Protein AF-A0AB73K8M7-F1 (afdb_monomer)

Foldseek 3Di:
DDPVCVVCPPPPCVVLPPPDLQDPLQVVLLVLLLVLLVVLLVVLVCCVVCVPPVPDDNVSSVLSNVLSVQSNQLSVCLVVQAPVSLVSNLVSLVVVCVSCVVVVHPPPSSVVVNVCCVVRNCVVSVSNNVVHD

Structure (mmCIF, N/CA/C/O backbone):
data_AF-A0AB73K8M7-F1
#
_entry.id   AF-A0AB73K8M7-F1
#
loop_
_atom_site.group_PDB
_atom_site.id
_atom_site.type_symbol
_atom_site.label_atom_id
_atom_site.label_alt_id
_atom_site.label_comp_id
_atom_site.label_asym_id
_atom_site.label_entity_id
_atom_site.label_seq_id
_atom_site.pdbx_PDB_ins_code
_atom_site.Cartn_x
_atom_site.Cartn_y
_atom_site.Cartn_z
_atom_site.occupancy
_atom_site.B_iso_or_equiv
_atom_site.auth_seq_id
_atom_site.auth_comp_id
_atom_site.auth_asym_id
_atom_site.auth_atom_id
_atom_site.pdbx_PDB_model_num
ATOM 1 N N . MET A 1 1 ? -30.034 -26.212 36.400 1.00 49.94 1 MET A N 1
ATOM 2 C CA . MET A 1 1 ? -28.882 -25.402 35.955 1.00 49.94 1 MET A CA 1
ATOM 3 C C . MET A 1 1 ? -27.645 -26.190 36.330 1.00 49.94 1 MET A C 1
ATOM 5 O O . MET A 1 1 ? -27.522 -26.518 37.504 1.00 49.94 1 MET A O 1
ATOM 9 N N . SER A 1 2 ? -26.854 -26.646 35.354 1.00 48.84 2 SER A N 1
ATOM 10 C CA . SER A 1 2 ? -25.631 -27.399 35.657 1.00 48.84 2 SER A CA 1
ATOM 11 C C . SER A 1 2 ? -24.561 -26.445 36.183 1.00 48.84 2 SER A C 1
ATOM 13 O O . SER A 1 2 ? -24.515 -25.276 35.804 1.00 48.84 2 SER A O 1
ATOM 15 N N . SER A 1 3 ? -23.709 -26.966 37.059 1.00 56.31 3 SER A N 1
ATOM 16 C CA . SER A 1 3 ? -22.575 -26.299 37.713 1.00 56.31 3 SER A CA 1
ATOM 17 C C . SER A 1 3 ? -21.592 -25.595 36.768 1.00 56.31 3 SER A C 1
ATOM 19 O O . SER A 1 3 ? -20.743 -24.835 37.222 1.00 56.31 3 SER A O 1
ATOM 21 N N . ASP A 1 4 ? -21.701 -25.821 35.459 1.00 55.09 4 ASP A N 1
ATOM 22 C CA . ASP A 1 4 ? -20.815 -25.241 34.451 1.00 55.09 4 ASP A CA 1
ATOM 23 C C . ASP A 1 4 ? -21.209 -23.798 34.077 1.00 55.09 4 ASP A C 1
ATOM 25 O O . ASP A 1 4 ? -20.361 -23.022 33.634 1.00 55.09 4 ASP A O 1
ATOM 29 N N . GLU A 1 5 ? -22.468 -23.390 34.293 1.00 54.91 5 GLU A N 1
ATOM 30 C CA . GLU A 1 5 ? -22.924 -22.014 34.025 1.00 54.91 5 GLU A CA 1
ATOM 31 C C . GLU A 1 5 ? -22.490 -21.005 35.105 1.00 54.91 5 GLU A C 1
ATOM 33 O O . GLU A 1 5 ? -22.405 -19.809 34.820 1.00 54.91 5 GLU A O 1
ATOM 38 N N . GLU A 1 6 ? -22.171 -21.463 36.321 1.00 55.31 6 GLU A N 1
ATOM 39 C CA . GLU A 1 6 ? -21.662 -20.602 37.403 1.00 55.31 6 GLU A CA 1
ATOM 40 C C . GLU A 1 6 ? -20.183 -20.241 37.217 1.00 55.31 6 GLU A C 1
ATOM 42 O O . GLU A 1 6 ? -19.790 -19.104 37.479 1.00 55.31 6 GLU A O 1
ATOM 47 N N . ILE A 1 7 ? -19.366 -21.167 36.704 1.00 57.97 7 ILE A N 1
ATOM 48 C CA . ILE A 1 7 ? -17.924 -20.939 36.498 1.00 57.97 7 ILE A CA 1
ATOM 49 C C . ILE A 1 7 ? -17.687 -19.964 35.333 1.00 57.97 7 ILE A C 1
ATOM 51 O O . ILE A 1 7 ? -16.768 -19.145 35.370 1.00 57.97 7 ILE A O 1
ATOM 55 N N . PHE A 1 8 ? -18.551 -20.004 34.315 1.00 56.12 8 PHE A N 1
ATOM 56 C CA . PHE A 1 8 ? -18.499 -19.123 33.145 1.00 56.12 8 PHE A CA 1
ATOM 57 C C . PHE A 1 8 ? -19.591 -18.050 33.162 1.00 56.12 8 PHE A C 1
ATOM 59 O O . PHE A 1 8 ? -20.098 -17.675 32.097 1.00 56.12 8 PHE A O 1
ATOM 66 N N . GLY A 1 9 ? -19.938 -17.552 34.358 1.00 58.44 9 GLY A N 1
ATOM 67 C CA . GLY A 1 9 ? -20.894 -16.464 34.557 1.00 58.44 9 GLY A CA 1
ATOM 68 C C . GLY A 1 9 ? -20.749 -15.398 33.472 1.00 58.44 9 GLY A C 1
ATOM 69 O O . GLY A 1 9 ? -19.632 -14.956 33.203 1.00 58.44 9 GLY A O 1
ATOM 70 N N . LYS A 1 10 ? -21.875 -15.084 32.799 1.00 60.41 10 LYS A N 1
ATOM 71 C CA . LYS A 1 10 ? -22.010 -14.192 31.625 1.00 60.41 10 LYS A CA 1
ATOM 72 C C . LYS A 1 10 ? -20.762 -13.332 31.431 1.00 60.41 10 LYS A C 1
ATOM 74 O O . LYS A 1 10 ? -20.665 -12.285 32.069 1.00 60.41 10 LYS A O 1
ATOM 79 N N . ARG A 1 11 ? -19.819 -13.785 30.584 1.00 60.69 11 ARG A N 1
ATOM 80 C CA . ARG A 1 11 ? -18.565 -13.052 30.326 1.00 60.69 11 ARG A CA 1
ATOM 81 C C . ARG A 1 11 ? -18.920 -11.574 30.156 1.00 60.69 11 ARG A C 1
ATOM 83 O O . ARG A 1 11 ? -19.737 -11.288 29.270 1.00 60.69 11 ARG A O 1
ATOM 90 N N . PRO A 1 12 ? -18.407 -10.658 30.998 1.00 57.69 12 PRO A N 1
ATOM 91 C CA . PRO A 1 12 ? -18.837 -9.272 30.948 1.00 57.69 12 PRO A CA 1
ATOM 92 C C . PRO A 1 12 ? -18.574 -8.767 29.538 1.00 57.69 12 PRO A C 1
ATOM 94 O O . PRO A 1 12 ? -17.434 -8.803 29.069 1.00 57.69 12 PRO A O 1
ATOM 97 N N . LYS A 1 13 ? -19.631 -8.343 28.836 1.00 56.88 13 LYS A N 1
ATOM 98 C CA . LYS A 1 13 ? -19.503 -7.791 27.478 1.00 56.88 13 LYS A CA 1
ATOM 99 C C . LYS A 1 13 ? -18.490 -6.636 27.448 1.00 56.88 13 LYS A C 1
ATOM 101 O O . LYS A 1 13 ? -17.836 -6.435 26.431 1.00 56.88 13 LYS A O 1
ATOM 106 N N . GLU A 1 14 ? -18.296 -5.978 28.594 1.00 53.66 14 GLU A N 1
ATOM 107 C CA . GLU A 1 14 ? -17.291 -4.947 28.854 1.00 53.66 14 GLU A CA 1
ATOM 108 C C . GLU A 1 14 ? -15.847 -5.352 28.519 1.00 53.66 14 GLU A C 1
ATOM 110 O O . GLU A 1 14 ? -15.108 -4.506 28.024 1.00 53.66 14 GLU A O 1
ATOM 115 N N . TYR A 1 15 ? -15.433 -6.619 28.683 1.00 56.47 15 TYR A N 1
ATOM 116 C CA . TYR A 1 15 ? -14.067 -7.043 28.314 1.00 56.47 15 TYR A CA 1
ATOM 117 C C . TYR A 1 15 ? -13.790 -6.932 26.805 1.00 56.47 15 TYR A C 1
ATOM 119 O O . TYR A 1 15 ? -12.634 -6.849 26.394 1.00 56.47 15 TYR A O 1
ATOM 127 N N . PHE A 1 16 ? -14.839 -6.905 25.976 1.00 58.25 16 PHE A N 1
ATOM 128 C CA . PHE A 1 16 ? -14.744 -6.795 24.518 1.00 58.25 16 PHE A CA 1
ATOM 129 C C . PHE A 1 16 ? -15.201 -5.425 23.990 1.00 58.25 16 PHE A C 1
ATOM 131 O O . PHE A 1 16 ? -15.196 -5.180 22.776 1.00 58.25 16 PHE A O 1
ATOM 138 N N . GLU A 1 17 ? -15.571 -4.497 24.875 1.00 57.84 17 GLU A N 1
ATOM 139 C CA . GLU A 1 17 ? -15.907 -3.131 24.490 1.00 57.84 17 GLU A CA 1
ATOM 140 C C . GLU A 1 17 ? -14.637 -2.306 24.285 1.00 57.84 17 GLU A C 1
ATOM 142 O O . GLU A 1 17 ? -14.171 -1.563 25.143 1.00 57.84 17 GLU A O 1
ATOM 147 N N . VAL A 1 18 ? -14.071 -2.420 23.083 1.00 60.47 18 VAL A N 1
ATOM 148 C CA . VAL A 1 18 ? -13.009 -1.524 22.620 1.00 60.47 18 VAL A CA 1
ATOM 149 C C . VAL A 1 18 ? -13.564 -0.090 22.569 1.00 60.47 18 VAL A C 1
ATOM 151 O O . VAL A 1 18 ? -14.276 0.260 21.624 1.00 60.47 18 VAL A O 1
ATOM 154 N N . LYS A 1 19 ? -13.276 0.711 23.606 1.00 64.44 19 LYS A N 1
ATOM 155 C CA . LYS A 1 19 ? -13.770 2.092 23.782 1.00 64.44 19 LYS A CA 1
ATOM 156 C C . LYS A 1 19 ? -13.137 3.083 22.803 1.00 64.44 19 LYS A C 1
ATOM 158 O O . LYS A 1 19 ? -13.824 3.947 22.263 1.00 64.44 19 LYS A O 1
ATOM 163 N N . GLU A 1 20 ? -11.839 2.953 22.538 1.00 69.12 20 GLU A N 1
ATOM 164 C CA . GLU A 1 20 ? -11.145 3.825 21.585 1.00 6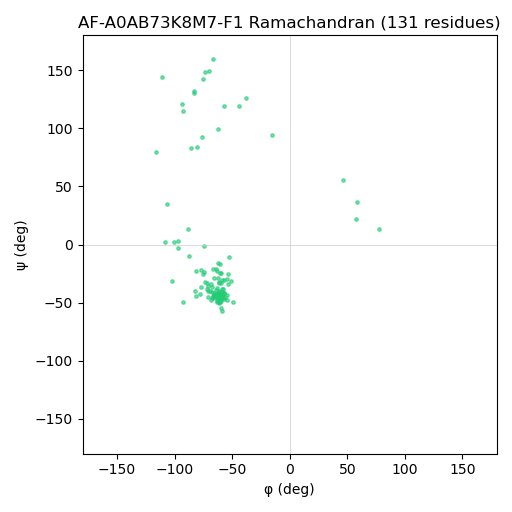9.12 20 GLU A CA 1
ATOM 165 C C . GLU A 1 20 ? -11.332 3.344 20.153 1.00 69.12 20 GLU A C 1
ATOM 167 O O . GLU A 1 20 ? -11.083 2.178 19.867 1.00 69.12 20 GLU A O 1
ATOM 172 N N . LYS A 1 21 ? -11.686 4.241 19.225 1.00 74.56 21 LYS A N 1
ATOM 173 C CA . LYS A 1 21 ? -11.823 3.902 17.798 1.00 74.56 21 LYS A CA 1
ATOM 174 C C . LYS A 1 21 ? -10.469 3.634 17.131 1.00 74.56 21 LYS A C 1
ATOM 176 O O . LYS A 1 21 ? -10.343 2.632 16.434 1.00 74.56 21 LYS A O 1
ATOM 181 N N . LYS A 1 22 ? -9.454 4.472 17.379 1.00 88.38 22 LYS A N 1
ATOM 182 C CA . LYS A 1 22 ? -8.121 4.416 16.745 1.00 88.38 22 LYS A CA 1
ATOM 183 C C . LYS A 1 22 ? -7.025 4.119 17.772 1.00 88.38 22 LYS A C 1
ATOM 185 O O . LYS A 1 22 ? -6.342 5.033 18.212 1.00 88.38 22 LYS A O 1
ATOM 190 N N . SER A 1 23 ? -6.851 2.857 18.157 1.00 90.50 23 SER A N 1
ATOM 191 C CA . SER A 1 23 ? -5.741 2.506 19.056 1.00 90.50 23 SER A CA 1
ATOM 192 C C . SER A 1 23 ? -4.383 2.692 18.390 1.00 90.50 23 SER A C 1
ATOM 194 O O . SER A 1 23 ? -4.271 2.598 17.167 1.00 90.50 23 SER A O 1
ATOM 196 N N . ILE A 1 24 ? -3.334 2.816 19.203 1.00 91.56 24 ILE A N 1
ATOM 197 C CA . ILE A 1 24 ? -1.944 2.905 18.736 1.00 91.56 24 ILE A CA 1
ATOM 198 C C . ILE A 1 24 ? -1.597 1.792 17.725 1.00 91.56 24 ILE A C 1
ATOM 200 O O . ILE A 1 24 ? -1.151 2.144 16.634 1.00 91.56 24 ILE A O 1
ATOM 204 N N . PRO A 1 25 ? -1.885 0.491 17.970 1.00 91.31 25 PRO A N 1
ATOM 205 C CA . PRO A 1 25 ? -1.596 -0.552 16.983 1.00 91.31 25 PRO A CA 1
ATOM 206 C C . PRO A 1 25 ? -2.284 -0.334 15.633 1.00 91.31 25 PRO A C 1
ATOM 208 O O . PRO A 1 25 ? -1.668 -0.536 14.601 1.00 91.31 25 PRO A O 1
ATOM 211 N N . PHE A 1 26 ? -3.531 0.149 15.627 1.00 92.75 26 PHE A N 1
ATOM 212 C CA . PHE A 1 26 ? -4.268 0.423 14.391 1.00 92.75 26 PHE A CA 1
ATOM 213 C C . PHE A 1 26 ? -3.651 1.587 13.607 1.00 92.75 26 PHE A C 1
ATOM 215 O O . PHE A 1 26 ? -3.540 1.529 12.383 1.00 92.75 26 PHE A O 1
ATOM 222 N N . ILE A 1 27 ? -3.233 2.644 14.309 1.00 94.31 27 ILE A N 1
ATOM 223 C CA . ILE A 1 27 ? -2.551 3.785 13.693 1.00 94.31 27 ILE A CA 1
ATOM 224 C C . ILE A 1 27 ? -1.220 3.327 13.090 1.00 94.31 27 ILE A C 1
ATOM 226 O O . ILE A 1 27 ? -0.940 3.651 11.938 1.00 94.31 27 ILE A O 1
ATOM 230 N N . LEU A 1 28 ? -0.442 2.528 13.827 1.00 94.19 28 LEU A N 1
ATOM 231 C CA . LEU A 1 28 ? 0.815 1.958 13.339 1.00 94.19 28 LEU A CA 1
ATOM 232 C C . LEU A 1 28 ? 0.599 1.063 12.114 1.00 94.19 28 LEU A C 1
ATOM 234 O O . LEU A 1 28 ? 1.355 1.182 11.155 1.00 94.19 28 LEU A O 1
ATOM 238 N N . SER A 1 29 ? -0.454 0.241 12.092 1.00 94.06 29 SER A N 1
ATOM 239 C CA . SER A 1 29 ? -0.835 -0.547 10.914 1.00 94.06 29 SER A CA 1
ATOM 240 C C . SER A 1 29 ? -1.104 0.335 9.695 1.00 94.06 29 SER A C 1
ATOM 242 O O . SER A 1 29 ? -0.595 0.050 8.615 1.00 94.06 29 SER A O 1
ATOM 244 N N . CYS A 1 30 ? -1.857 1.429 9.854 1.00 94.38 30 CYS A N 1
ATOM 245 C CA . CYS A 1 30 ? -2.141 2.351 8.750 1.00 94.38 30 CYS A CA 1
ATOM 246 C C . CYS A 1 30 ? -0.866 3.059 8.263 1.00 94.38 30 CYS A C 1
ATOM 248 O O . CYS A 1 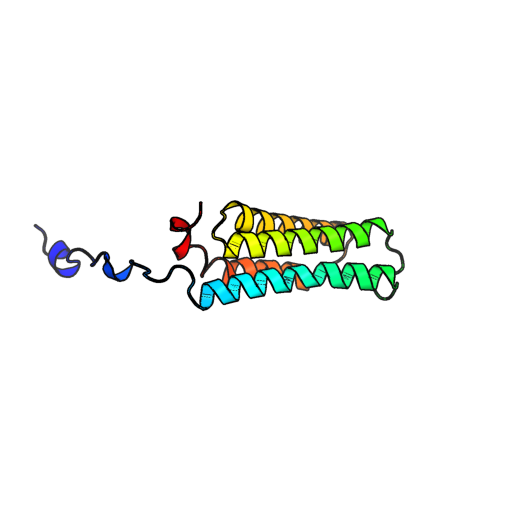30 ? -0.626 3.141 7.060 1.00 94.38 30 CYS A O 1
ATOM 250 N N . ILE A 1 31 ? -0.016 3.532 9.180 1.00 95.00 31 ILE A N 1
ATOM 251 C CA . ILE A 1 31 ? 1.270 4.154 8.828 1.00 95.00 31 ILE A CA 1
ATOM 252 C C . ILE A 1 31 ? 2.141 3.162 8.057 1.00 95.00 31 ILE A C 1
ATOM 254 O O . ILE A 1 31 ? 2.665 3.511 7.005 1.00 95.00 31 ILE A O 1
ATOM 258 N N . TYR A 1 32 ? 2.239 1.922 8.537 1.00 92.94 32 TYR A N 1
ATOM 259 C CA . TYR A 1 32 ? 2.975 0.856 7.869 1.00 92.94 32 TYR A CA 1
ATOM 260 C C . TYR A 1 32 ? 2.428 0.573 6.460 1.00 92.94 32 TYR A C 1
ATOM 262 O O . TYR A 1 32 ? 3.190 0.571 5.498 1.00 92.94 32 TYR A O 1
ATOM 270 N N . MET A 1 33 ? 1.109 0.418 6.306 1.00 93.75 33 MET A N 1
ATOM 271 C CA . MET A 1 33 ? 0.482 0.257 4.987 1.00 93.75 33 MET A CA 1
ATOM 272 C C . MET A 1 33 ? 0.807 1.441 4.063 1.00 93.75 33 MET A C 1
ATOM 274 O O . MET A 1 33 ? 1.117 1.252 2.893 1.00 93.75 33 MET A O 1
ATOM 278 N N . GLY A 1 34 ? 0.772 2.669 4.587 1.00 94.00 34 GLY A N 1
ATOM 279 C CA . GLY A 1 34 ? 1.140 3.863 3.826 1.00 94.00 34 GLY A CA 1
ATOM 280 C C . GLY A 1 34 ? 2.605 3.832 3.389 1.00 94.00 34 GLY A C 1
ATOM 281 O O . GLY A 1 34 ? 2.890 4.072 2.220 1.00 94.00 34 GLY A O 1
ATOM 282 N N . PHE A 1 35 ? 3.512 3.471 4.302 1.00 93.12 35 PHE A N 1
ATOM 283 C CA . PHE A 1 35 ? 4.939 3.299 4.032 1.00 93.12 35 PHE A CA 1
ATOM 284 C C . PHE A 1 35 ? 5.192 2.282 2.911 1.00 93.12 35 PHE A C 1
ATOM 286 O O . PHE A 1 35 ? 5.937 2.575 1.981 1.00 93.12 35 PHE A O 1
ATOM 293 N N . MET A 1 36 ? 4.509 1.136 2.940 1.00 91.50 36 MET A N 1
ATOM 294 C CA . MET A 1 36 ? 4.632 0.111 1.897 1.00 91.50 36 MET A CA 1
ATOM 295 C C . MET A 1 36 ? 4.246 0.621 0.508 1.00 91.50 36 MET A C 1
ATOM 297 O O . MET A 1 36 ? 4.862 0.222 -0.470 1.00 91.50 36 MET A O 1
ATOM 301 N N . GLY A 1 37 ? 3.281 1.541 0.406 1.00 92.31 37 GLY A N 1
ATOM 302 C CA . GLY A 1 37 ? 2.925 2.157 -0.873 1.00 92.31 37 GLY A CA 1
ATOM 303 C C . GLY A 1 37 ? 4.022 3.052 -1.467 1.00 92.31 37 GLY A C 1
ATOM 304 O O . GLY A 1 37 ? 4.035 3.268 -2.675 1.00 92.31 37 GLY A O 1
ATOM 305 N N . PHE A 1 38 ? 4.975 3.546 -0.667 1.00 93.38 38 PHE A N 1
ATOM 306 C CA . PHE A 1 38 ? 6.102 4.335 -1.183 1.00 93.38 38 PHE A CA 1
ATOM 307 C C . PHE A 1 38 ? 7.167 3.489 -1.884 1.00 93.38 38 PHE A C 1
ATOM 309 O O . PHE A 1 38 ? 7.866 4.018 -2.745 1.00 93.38 38 PHE A O 1
ATOM 316 N N . ILE A 1 39 ? 7.288 2.202 -1.549 1.00 91.06 39 ILE A N 1
ATOM 317 C CA . ILE A 1 39 ? 8.287 1.298 -2.138 1.00 91.06 39 ILE A CA 1
ATOM 318 C C . ILE A 1 39 ? 8.133 1.210 -3.669 1.00 91.06 39 ILE A C 1
ATOM 320 O O . ILE A 1 39 ? 9.072 1.604 -4.366 1.00 91.06 39 ILE A O 1
ATOM 324 N N . PRO A 1 40 ? 6.968 0.819 -4.227 1.00 90.69 40 PRO A N 1
ATOM 325 C CA . PRO A 1 40 ? 6.795 0.737 -5.679 1.00 90.69 40 PRO A CA 1
ATOM 326 C C . PRO A 1 40 ? 6.867 2.115 -6.363 1.00 90.69 40 PRO A C 1
ATOM 328 O O . PRO A 1 40 ? 7.353 2.224 -7.488 1.00 90.69 40 PRO A O 1
ATOM 331 N N . ILE A 1 41 ? 6.499 3.210 -5.679 1.00 94.38 41 ILE A N 1
ATOM 332 C CA . ILE A 1 41 ? 6.722 4.572 -6.205 1.00 94.38 41 ILE A CA 1
ATOM 333 C C . ILE A 1 41 ? 8.218 4.832 -6.394 1.00 94.38 41 ILE A C 1
ATOM 335 O O . ILE A 1 41 ? 8.640 5.309 -7.450 1.00 94.38 41 ILE A O 1
ATOM 339 N N . PHE A 1 42 ? 9.022 4.528 -5.377 1.00 92.81 42 PHE A N 1
ATOM 340 C CA . PHE A 1 42 ? 10.460 4.759 -5.414 1.00 92.81 42 PHE A CA 1
ATOM 341 C C . PHE A 1 42 ? 11.142 3.875 -6.462 1.00 92.81 42 PHE A C 1
ATOM 343 O O . PHE A 1 42 ? 11.955 4.377 -7.239 1.00 92.81 42 PHE A O 1
ATOM 350 N N . LEU A 1 43 ? 10.748 2.603 -6.562 1.00 88.81 43 LEU A N 1
ATOM 351 C CA . LEU A 1 43 ? 11.208 1.687 -7.610 1.00 88.81 43 LEU A CA 1
ATOM 352 C C . LEU A 1 43 ? 10.876 2.209 -9.010 1.00 88.81 43 LEU A C 1
ATOM 354 O O . LEU A 1 43 ? 11.749 2.233 -9.877 1.00 88.81 43 LEU A O 1
ATOM 358 N N . GLY A 1 44 ? 9.658 2.714 -9.223 1.00 91.50 44 GLY A N 1
ATOM 359 C CA . GLY A 1 44 ? 9.274 3.338 -10.488 1.00 91.50 44 GLY A CA 1
ATOM 360 C C . GLY A 1 44 ? 10.155 4.542 -10.845 1.00 91.50 44 GLY A C 1
ATOM 361 O O . GLY A 1 44 ? 10.636 4.642 -11.975 1.00 91.50 44 GLY A O 1
ATOM 362 N N . ILE A 1 45 ? 10.438 5.429 -9.885 1.00 93.94 45 ILE A N 1
ATOM 363 C CA . ILE A 1 45 ? 11.321 6.594 -10.089 1.00 93.94 45 ILE A CA 1
ATOM 364 C C . ILE A 1 45 ? 12.751 6.153 -10.431 1.00 93.94 45 ILE A C 1
ATOM 366 O O . ILE A 1 45 ? 13.323 6.627 -11.416 1.00 93.94 45 ILE A O 1
ATOM 370 N N . LEU A 1 46 ? 13.326 5.227 -9.658 1.00 92.19 46 LEU A N 1
ATOM 371 C CA . LEU A 1 46 ? 14.665 4.684 -9.917 1.00 92.19 46 LEU A CA 1
ATOM 372 C C . LEU A 1 46 ? 14.747 3.965 -11.268 1.00 92.19 46 LEU A C 1
ATOM 374 O O . LEU A 1 46 ? 15.783 4.008 -11.937 1.00 92.19 46 LEU A O 1
ATOM 378 N N . GLY A 1 47 ? 13.644 3.349 -11.682 1.00 89.94 47 GLY A N 1
ATOM 379 C CA . GLY A 1 47 ? 13.462 2.752 -12.992 1.00 89.94 47 GLY A CA 1
ATOM 380 C C . GLY A 1 47 ? 13.574 3.758 -14.134 1.00 89.94 47 GLY A C 1
ATOM 381 O O . GLY A 1 47 ? 14.353 3.568 -15.069 1.00 89.94 47 GLY A O 1
ATOM 382 N N . PHE A 1 48 ? 12.890 4.900 -14.025 1.00 92.00 48 PHE A N 1
ATOM 383 C CA . PHE A 1 48 ? 13.032 5.998 -14.989 1.00 92.00 48 PHE A CA 1
ATOM 384 C C . PHE A 1 48 ? 14.449 6.576 -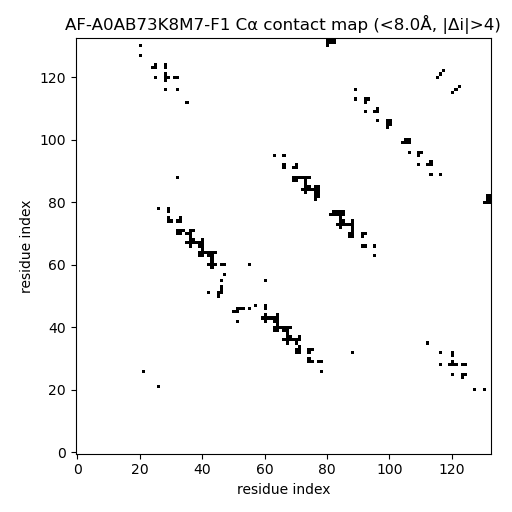15.043 1.00 92.00 48 PHE A C 1
ATOM 386 O O . PHE A 1 48 ? 14.913 6.970 -16.114 1.00 92.00 48 PHE A O 1
ATOM 393 N N . MET A 1 49 ? 15.157 6.586 -13.912 1.00 93.25 49 MET A N 1
ATOM 394 C CA . MET A 1 49 ? 16.569 6.973 -13.841 1.00 93.25 49 MET A CA 1
ATOM 395 C C . MET A 1 49 ? 17.521 5.900 -14.397 1.00 93.25 49 MET A C 1
ATOM 397 O O . MET A 1 49 ? 18.730 6.123 -14.425 1.00 93.25 49 MET A O 1
ATOM 401 N N . LYS A 1 50 ? 16.997 4.750 -14.849 1.00 86.06 50 LYS A N 1
ATOM 402 C CA . LYS A 1 50 ? 17.749 3.575 -15.323 1.00 86.06 50 LYS A CA 1
ATOM 403 C C . LYS A 1 50 ? 18.719 2.998 -14.285 1.00 86.06 50 LYS A C 1
ATOM 405 O O . LYS A 1 50 ? 19.669 2.311 -14.652 1.00 86.06 50 LYS A O 1
ATOM 410 N N . ILE A 1 51 ? 18.482 3.270 -13.001 1.00 86.69 51 ILE A N 1
ATOM 411 C CA . ILE A 1 51 ? 19.255 2.705 -11.887 1.00 86.69 51 ILE A CA 1
ATOM 412 C C . ILE A 1 51 ? 18.794 1.267 -11.633 1.00 86.69 51 ILE A C 1
ATOM 414 O O . ILE A 1 51 ? 19.618 0.374 -11.459 1.00 86.69 51 ILE A O 1
ATOM 418 N N . TYR A 1 52 ? 17.477 1.049 -11.666 1.00 78.69 52 TYR A N 1
ATOM 419 C CA . TYR A 1 52 ? 16.839 -0.263 -11.576 1.00 78.69 52 TYR A CA 1
ATOM 420 C C . TYR A 1 52 ? 16.195 -0.641 -12.913 1.00 78.69 52 TYR A C 1
ATOM 422 O O . TYR A 1 52 ? 15.688 0.219 -13.627 1.00 78.69 52 TYR A O 1
ATOM 430 N N . PHE A 1 53 ? 16.231 -1.930 -13.260 1.00 76.88 53 PHE A N 1
ATOM 431 C CA . PHE A 1 53 ? 15.602 -2.495 -14.465 1.00 76.88 53 PHE A CA 1
ATOM 432 C C . PHE A 1 53 ? 15.858 -1.701 -15.774 1.00 76.88 53 PHE A C 1
ATOM 434 O O . PHE A 1 53 ? 14.909 -1.334 -16.465 1.00 76.88 53 PHE A O 1
ATOM 441 N N . PRO A 1 54 ? 17.119 -1.446 -16.184 1.00 78.00 54 PRO A N 1
ATOM 442 C CA . PRO A 1 54 ? 17.442 -0.530 -17.292 1.00 78.00 54 PRO A CA 1
ATOM 443 C C . PRO A 1 54 ? 16.891 -0.946 -18.670 1.00 78.00 54 PRO A C 1
ATOM 445 O O . PRO A 1 54 ? 16.862 -0.126 -19.587 1.00 78.00 54 PRO A O 1
ATOM 448 N N . GLY A 1 55 ? 16.468 -2.205 -18.827 1.00 80.75 55 GLY A N 1
ATOM 449 C CA . GLY A 1 55 ? 15.826 -2.727 -20.037 1.00 80.75 55 GLY A CA 1
ATOM 450 C C . GLY A 1 55 ? 14.295 -2.752 -19.992 1.00 80.75 55 GLY A C 1
ATOM 451 O O . GLY A 1 55 ? 13.676 -3.150 -20.977 1.00 80.75 55 GLY A O 1
ATOM 452 N N . ALA A 1 56 ? 13.672 -2.365 -18.874 1.00 84.62 56 ALA A N 1
ATOM 453 C CA . ALA A 1 56 ? 12.222 -2.390 -18.747 1.00 84.62 56 ALA A CA 1
ATOM 454 C C . ALA A 1 56 ? 11.574 -1.223 -19.520 1.00 84.62 56 ALA A C 1
ATOM 456 O O . ALA A 1 56 ? 12.104 -0.107 -19.558 1.00 84.62 56 ALA A O 1
ATOM 457 N N . PRO A 1 57 ? 10.417 -1.460 -20.157 1.00 89.50 57 PRO A N 1
ATOM 458 C CA . PRO A 1 57 ? 9.703 -0.426 -20.890 1.00 89.50 57 PRO A CA 1
ATOM 459 C C . PRO A 1 57 ? 9.102 0.612 -19.933 1.00 89.50 57 PRO A C 1
ATOM 461 O O . PRO A 1 57 ? 8.674 0.284 -18.833 1.00 89.50 57 PRO A O 1
ATOM 464 N N . SER A 1 58 ? 8.979 1.870 -20.365 1.00 89.19 58 SER A N 1
ATOM 465 C CA . SER A 1 58 ? 8.528 2.965 -19.489 1.00 89.19 58 SER A CA 1
ATOM 466 C C . SER A 1 58 ? 7.162 2.734 -18.832 1.00 89.19 58 SER A C 1
ATOM 468 O O . SER A 1 58 ? 6.945 3.188 -17.713 1.00 89.19 58 SER A O 1
ATOM 470 N N . TRP A 1 59 ? 6.251 2.003 -19.485 1.00 90.81 59 TRP A N 1
ATOM 471 C CA . TRP A 1 59 ? 4.940 1.681 -18.912 1.00 90.81 59 TRP A CA 1
ATOM 472 C C . TRP A 1 59 ? 5.039 0.842 -17.625 1.00 90.81 59 TRP A C 1
ATOM 474 O O . TRP A 1 59 ? 4.185 0.987 -16.754 1.00 90.81 59 TRP A O 1
ATOM 484 N N . PHE A 1 60 ? 6.091 0.028 -17.468 1.00 89.19 60 PHE A N 1
ATOM 485 C CA . PHE A 1 60 ? 6.338 -0.773 -16.264 1.00 89.19 60 PHE A CA 1
ATOM 486 C C . PHE A 1 60 ? 6.567 0.125 -15.038 1.00 89.19 60 PHE A C 1
ATOM 488 O O . PHE A 1 60 ? 5.995 -0.102 -13.972 1.00 89.19 60 PHE A O 1
ATOM 495 N N . PHE A 1 61 ? 7.338 1.202 -15.203 1.00 91.12 61 PHE A N 1
ATOM 496 C CA . PHE A 1 61 ? 7.598 2.168 -14.133 1.00 91.12 61 PHE A CA 1
ATOM 497 C C . PHE A 1 61 ? 6.370 3.019 -13.801 1.00 91.12 61 PHE A C 1
ATOM 499 O O . PHE A 1 61 ? 6.125 3.325 -12.636 1.00 91.12 61 PHE A O 1
ATOM 506 N N . ILE A 1 62 ? 5.566 3.368 -14.813 1.00 94.19 62 ILE A N 1
ATOM 507 C CA . ILE A 1 62 ? 4.292 4.077 -14.612 1.00 94.19 62 ILE A CA 1
ATOM 508 C C . ILE A 1 62 ? 3.346 3.225 -13.763 1.00 94.19 62 ILE A C 1
ATOM 510 O O . ILE A 1 62 ? 2.756 3.737 -12.814 1.00 94.19 62 ILE A O 1
ATOM 514 N N . LEU A 1 63 ? 3.219 1.931 -14.075 1.00 93.12 63 LEU A N 1
ATOM 515 C CA . LEU A 1 63 ? 2.366 1.020 -13.313 1.00 93.12 63 LEU A CA 1
ATOM 516 C C . LEU A 1 63 ? 2.803 0.901 -11.854 1.00 93.12 63 LEU A C 1
ATOM 518 O O . LEU A 1 63 ? 1.956 1.020 -10.977 1.00 93.12 63 LEU A O 1
ATOM 522 N N . ASN A 1 64 ? 4.102 0.759 -11.594 1.00 92.19 64 ASN A N 1
ATOM 523 C CA . ASN A 1 64 ? 4.658 0.742 -10.239 1.00 92.19 64 ASN A CA 1
ATOM 524 C C . ASN A 1 64 ? 4.250 1.981 -9.420 1.00 92.19 64 ASN A C 1
ATOM 526 O O . ASN A 1 64 ? 3.722 1.877 -8.311 1.00 92.19 64 ASN A O 1
ATOM 530 N N . ILE A 1 65 ? 4.389 3.174 -10.006 1.00 95.31 65 ILE A N 1
ATOM 531 C CA . ILE A 1 65 ? 3.969 4.423 -9.355 1.00 95.31 65 ILE A CA 1
ATOM 532 C C . ILE A 1 65 ? 2.456 4.431 -9.096 1.00 95.31 65 ILE A C 1
ATOM 534 O O . ILE A 1 65 ? 2.021 4.819 -8.010 1.00 95.31 65 ILE A O 1
ATOM 538 N N . ILE A 1 66 ? 1.647 3.990 -10.064 1.00 97.12 66 ILE A N 1
ATOM 539 C CA . ILE A 1 66 ? 0.187 3.920 -9.915 1.00 97.12 66 ILE A CA 1
ATOM 540 C C . ILE A 1 66 ? -0.197 2.974 -8.774 1.00 97.12 66 ILE A C 1
ATOM 542 O O . ILE A 1 66 ? -0.984 3.365 -7.912 1.00 97.12 66 ILE A O 1
ATOM 546 N N . LEU A 1 67 ? 0.360 1.762 -8.739 1.00 95.19 67 LEU A N 1
ATOM 547 C CA . LEU A 1 67 ? 0.079 0.773 -7.696 1.00 95.19 67 LEU A CA 1
ATOM 548 C C . LEU A 1 67 ? 0.429 1.330 -6.312 1.00 95.19 67 LEU A C 1
ATOM 550 O O . LEU A 1 67 ? -0.404 1.292 -5.406 1.00 95.19 67 LEU A O 1
ATOM 554 N N . GLY A 1 68 ? 1.589 1.969 -6.167 1.00 95.19 68 GLY A N 1
ATOM 555 C CA . GLY A 1 68 ? 1.972 2.612 -4.913 1.00 95.19 68 GLY A CA 1
ATOM 556 C C . GLY A 1 68 ? 1.032 3.734 -4.466 1.00 95.19 68 GLY A C 1
ATOM 557 O O . GLY A 1 68 ? 0.632 3.788 -3.300 1.00 95.19 68 GLY A O 1
ATOM 558 N N . ILE A 1 69 ? 0.588 4.594 -5.388 1.00 97.88 69 ILE A N 1
ATOM 559 C CA . ILE A 1 69 ? -0.410 5.637 -5.091 1.00 97.88 69 ILE A CA 1
ATOM 560 C C . ILE A 1 69 ? -1.726 5.006 -4.618 1.00 97.88 69 ILE A C 1
ATOM 562 O O . ILE A 1 69 ? -2.313 5.455 -3.630 1.00 97.88 69 ILE A O 1
ATOM 566 N N . VAL A 1 70 ? -2.187 3.950 -5.290 1.00 97.94 70 VAL A N 1
ATOM 567 C CA . VAL A 1 70 ? -3.422 3.243 -4.928 1.00 97.94 70 VAL A CA 1
ATOM 568 C C . VAL A 1 70 ? -3.296 2.590 -3.545 1.00 97.94 70 VAL A C 1
ATOM 570 O O . VAL A 1 70 ? -4.234 2.675 -2.747 1.00 97.94 70 VAL A O 1
ATOM 573 N N . MET A 1 71 ? -2.134 2.026 -3.203 1.00 96.00 71 MET A N 1
ATOM 574 C CA . MET A 1 71 ? -1.850 1.512 -1.857 1.00 96.00 71 MET A CA 1
ATOM 575 C C . MET A 1 71 ? -1.928 2.619 -0.796 1.00 96.00 71 MET A C 1
ATOM 577 O O . MET A 1 71 ? -2.583 2.438 0.234 1.00 96.00 71 MET A O 1
ATOM 581 N N . ILE A 1 72 ? -1.346 3.794 -1.051 1.00 97.62 72 ILE A N 1
ATOM 582 C CA . ILE A 1 72 ? -1.433 4.943 -0.134 1.00 97.62 72 ILE A CA 1
ATOM 583 C C . ILE A 1 72 ? -2.895 5.372 0.058 1.00 97.62 72 ILE A C 1
ATOM 585 O O . ILE A 1 72 ? -3.337 5.570 1.193 1.00 97.62 72 ILE A O 1
ATOM 589 N N . ILE A 1 73 ? -3.683 5.449 -1.018 1.00 98.12 73 ILE A N 1
ATOM 590 C CA . ILE A 1 73 ? -5.119 5.768 -0.949 1.00 98.12 73 ILE A CA 1
ATOM 591 C C . ILE A 1 73 ? -5.879 4.718 -0.125 1.00 98.12 73 ILE A C 1
ATOM 593 O O . ILE A 1 73 ? -6.723 5.079 0.703 1.00 98.12 73 ILE A O 1
ATOM 597 N N . GLY A 1 74 ? -5.578 3.431 -0.314 1.00 96.81 74 GLY A N 1
ATOM 598 C CA . GLY A 1 74 ? -6.152 2.333 0.467 1.00 96.81 74 GLY A CA 1
ATOM 599 C C . GLY A 1 74 ? -5.833 2.450 1.960 1.00 96.81 74 GLY A C 1
ATOM 600 O O . GLY A 1 74 ? -6.733 2.340 2.800 1.00 96.81 74 GLY A O 1
ATOM 601 N N . SER A 1 75 ? -4.585 2.775 2.303 1.00 96.50 75 SER A N 1
ATOM 602 C CA . SER A 1 75 ? -4.157 3.031 3.683 1.00 96.50 75 SER A CA 1
ATOM 603 C C . SER A 1 75 ? -4.886 4.226 4.312 1.00 96.50 75 SER A C 1
ATOM 605 O O . SER A 1 75 ? -5.496 4.094 5.376 1.00 96.50 75 SER A O 1
ATOM 607 N N . ILE A 1 76 ? -4.916 5.377 3.632 1.00 97.62 76 ILE A N 1
ATOM 608 C CA . ILE A 1 76 ? -5.614 6.579 4.115 1.00 97.62 76 ILE A CA 1
ATOM 609 C C . ILE A 1 76 ? -7.102 6.277 4.331 1.00 97.62 76 ILE A C 1
ATOM 611 O O . ILE A 1 76 ? -7.694 6.650 5.343 1.00 97.62 76 ILE A O 1
ATOM 615 N N . SER A 1 77 ? -7.719 5.546 3.409 1.00 96.81 77 SER A N 1
ATOM 616 C CA . SER A 1 77 ? -9.131 5.169 3.507 1.00 96.81 77 SER A CA 1
ATOM 617 C C . SER A 1 77 ? -9.390 4.202 4.663 1.00 96.81 77 SER A C 1
ATOM 619 O O . SER A 1 77 ? -10.391 4.347 5.368 1.00 96.81 77 SER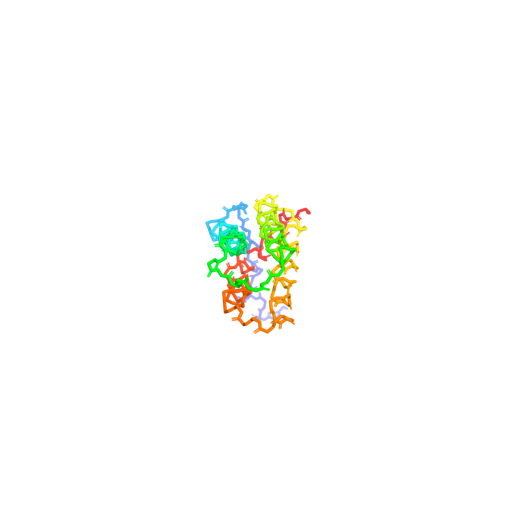 A O 1
ATOM 621 N N . THR A 1 78 ? -8.457 3.283 4.918 1.00 95.88 78 THR A N 1
ATOM 622 C CA . THR A 1 78 ? -8.466 2.401 6.093 1.00 95.88 78 THR A CA 1
ATOM 623 C C . THR A 1 78 ? -8.389 3.209 7.386 1.00 95.88 78 THR A C 1
ATOM 625 O O . THR A 1 78 ? -9.192 2.982 8.288 1.00 95.88 78 THR A O 1
ATOM 628 N N . TYR A 1 79 ? -7.519 4.221 7.456 1.00 95.88 79 TYR A N 1
ATOM 629 C CA . TYR A 1 79 ? -7.414 5.132 8.601 1.00 95.88 79 TYR A CA 1
ATOM 630 C C . TYR A 1 79 ? -8.726 5.887 8.898 1.00 95.88 79 TYR A C 1
ATOM 632 O O . TYR A 1 79 ? -9.034 6.190 10.057 1.00 95.88 79 TYR A O 1
ATOM 640 N N . TYR A 1 80 ? -9.529 6.164 7.867 1.00 95.44 80 TYR A N 1
ATOM 641 C CA . TYR A 1 80 ? -10.874 6.739 7.985 1.00 95.44 80 TYR A CA 1
ATOM 642 C C . TYR A 1 80 ? -11.994 5.699 8.159 1.00 95.44 80 TYR A C 1
ATOM 644 O O . TYR A 1 80 ? -13.165 6.058 8.044 1.00 95.44 80 TYR A O 1
ATOM 652 N N . PHE A 1 81 ? -11.665 4.439 8.460 1.00 94.12 81 PHE A N 1
ATOM 653 C CA . PHE A 1 81 ? -12.625 3.347 8.654 1.00 94.12 81 PHE A CA 1
ATOM 654 C C . PHE A 1 81 ? -13.521 3.075 7.434 1.00 94.12 81 PHE A C 1
ATOM 656 O O . PHE A 1 81 ? -14.697 2.746 7.569 1.00 94.12 81 PHE A O 1
ATOM 663 N N . LYS A 1 82 ? -12.987 3.194 6.216 1.00 95.50 82 LYS A N 1
ATOM 664 C CA . LYS A 1 82 ? -13.703 2.795 4.995 1.00 95.50 82 LYS A CA 1
ATOM 665 C C . LYS A 1 82 ? -13.337 1.358 4.633 1.00 95.50 82 LYS A C 1
ATOM 667 O O . LYS A 1 82 ? -12.159 1.087 4.395 1.00 95.50 82 LYS A O 1
ATOM 672 N N . LYS A 1 83 ? -14.310 0.434 4.557 1.00 94.06 83 LYS A N 1
ATOM 673 C CA . LYS A 1 83 ? -14.025 -1.001 4.289 1.00 94.06 83 LYS A CA 1
ATOM 674 C C . LYS A 1 83 ? -13.261 -1.208 2.991 1.00 94.06 83 LYS A C 1
ATOM 676 O O . LYS A 1 83 ? -12.309 -1.982 2.940 1.00 94.06 83 LYS A O 1
ATOM 681 N N . TRP A 1 84 ? -13.651 -0.468 1.956 1.00 95.31 84 TRP A N 1
ATOM 682 C CA . TRP A 1 84 ? -13.003 -0.541 0.652 1.00 95.31 84 TRP A CA 1
ATOM 683 C C . TRP A 1 84 ? -11.523 -0.159 0.700 1.00 95.31 84 TRP A C 1
ATOM 685 O O . TRP A 1 84 ? -10.780 -0.632 -0.143 1.00 95.31 84 TRP A O 1
ATOM 695 N N . GLY A 1 85 ? -11.069 0.631 1.681 1.00 95.56 85 GLY A N 1
ATOM 696 C CA . GLY A 1 85 ? -9.651 0.964 1.830 1.00 95.56 85 GLY A CA 1
ATOM 697 C C . GLY A 1 85 ? -8.788 -0.264 2.117 1.00 95.56 85 GLY A C 1
ATOM 698 O O . GLY A 1 85 ? -7.733 -0.428 1.506 1.00 95.56 85 GLY A O 1
ATOM 699 N N . VAL A 1 86 ? -9.275 -1.159 2.984 1.00 94.81 86 VAL A N 1
ATOM 700 C CA . VAL A 1 86 ? -8.574 -2.402 3.349 1.00 94.81 86 VAL A CA 1
ATOM 701 C C . VAL A 1 86 ? -8.498 -3.334 2.145 1.00 94.81 86 VAL A C 1
ATOM 703 O O . VAL A 1 86 ? -7.433 -3.868 1.840 1.00 94.81 86 VAL A O 1
ATOM 706 N N . PHE A 1 87 ? -9.618 -3.488 1.431 1.00 95.06 87 PHE A N 1
ATOM 707 C CA . PHE A 1 87 ? -9.671 -4.303 0.220 1.00 95.06 87 PHE A CA 1
ATOM 708 C C . PHE A 1 87 ? -8.813 -3.716 -0.895 1.00 95.06 87 PHE A C 1
ATOM 710 O O . PHE A 1 87 ? -8.054 -4.452 -1.509 1.00 95.06 87 PHE A O 1
ATOM 717 N N . LEU A 1 88 ? -8.879 -2.403 -1.124 1.00 96.38 88 LEU A N 1
ATOM 718 C CA . LEU A 1 88 ? -8.081 -1.732 -2.143 1.00 96.38 88 LEU A CA 1
ATOM 719 C C . LEU A 1 88 ? -6.590 -1.931 -1.879 1.00 96.38 88 LEU A C 1
ATOM 721 O O . LEU A 1 88 ? -5.869 -2.304 -2.796 1.00 96.38 88 LEU A O 1
ATOM 725 N N . PHE A 1 89 ? -6.138 -1.747 -0.636 1.00 95.31 89 PHE A N 1
ATOM 726 C CA . PHE A 1 89 ? -4.743 -1.986 -0.279 1.00 95.31 89 PHE A CA 1
ATOM 727 C C . PHE A 1 89 ? -4.333 -3.438 -0.538 1.00 95.31 89 PHE A C 1
ATOM 729 O O . PHE A 1 89 ? -3.380 -3.679 -1.274 1.00 95.31 89 PHE A O 1
ATOM 736 N N . GLY A 1 90 ? -5.069 -4.401 0.027 1.00 93.50 90 GLY A N 1
ATOM 737 C CA . GLY A 1 90 ? -4.728 -5.820 -0.093 1.00 93.50 90 GLY A CA 1
ATOM 738 C C . GLY A 1 90 ? -4.746 -6.315 -1.540 1.00 93.50 90 GLY A C 1
ATOM 739 O O . GLY A 1 90 ? -3.862 -7.061 -1.948 1.00 93.50 90 GLY A O 1
ATOM 740 N N . LEU A 1 91 ? -5.718 -5.864 -2.334 1.00 94.75 91 LEU A N 1
ATOM 741 C CA . LEU A 1 91 ? -5.862 -6.252 -3.736 1.00 94.75 91 LEU A CA 1
ATOM 742 C C . LEU A 1 91 ? -4.773 -5.609 -4.603 1.00 94.75 91 LEU A C 1
ATOM 744 O O . LEU A 1 91 ? -4.220 -6.274 -5.470 1.00 94.75 91 LEU A O 1
ATOM 748 N N . THR A 1 92 ? -4.403 -4.357 -4.324 1.00 95.00 92 THR A N 1
ATOM 749 C CA . THR A 1 92 ? -3.299 -3.683 -5.026 1.00 95.00 92 THR A CA 1
ATOM 750 C C . THR A 1 92 ? -1.960 -4.336 -4.715 1.00 95.00 92 THR A C 1
ATOM 752 O O . THR A 1 92 ? -1.212 -4.623 -5.639 1.00 95.00 92 THR A O 1
ATOM 755 N N . LEU A 1 93 ? -1.692 -4.650 -3.443 1.00 92.56 93 LEU A N 1
ATOM 756 C CA . LEU A 1 93 ? -0.495 -5.386 -3.031 1.00 92.56 93 LEU A CA 1
ATOM 757 C C . LEU A 1 93 ? -0.424 -6.767 -3.697 1.00 92.56 93 LEU A C 1
ATOM 759 O O . LEU A 1 93 ? 0.630 -7.192 -4.154 1.00 92.56 93 LEU A O 1
ATOM 763 N N . PHE A 1 94 ? -1.552 -7.470 -3.784 1.00 91.31 94 PHE A N 1
ATOM 764 C CA . PHE A 1 94 ? -1.610 -8.760 -4.463 1.00 91.31 94 PHE A CA 1
ATOM 765 C C . PHE A 1 94 ? -1.322 -8.643 -5.967 1.00 91.31 94 PHE A C 1
ATOM 767 O O . PHE A 1 94 ? -0.552 -9.434 -6.510 1.00 91.31 94 PHE A O 1
ATOM 774 N N . VAL A 1 95 ? -1.911 -7.647 -6.637 1.00 92.19 95 VAL A N 1
ATOM 775 C CA . VAL A 1 95 ? -1.641 -7.359 -8.054 1.00 92.19 95 VAL A CA 1
ATOM 776 C C . VAL A 1 95 ? -0.174 -6.996 -8.269 1.00 92.19 95 VAL A C 1
ATOM 778 O O . VAL A 1 95 ? 0.421 -7.484 -9.224 1.00 92.19 95 VAL A O 1
ATOM 781 N N . ASP A 1 96 ? 0.412 -6.200 -7.378 1.00 90.56 96 ASP A N 1
ATOM 782 C CA . ASP A 1 96 ? 1.820 -5.807 -7.421 1.00 90.56 96 ASP A CA 1
ATOM 783 C C . ASP A 1 96 ? 2.762 -7.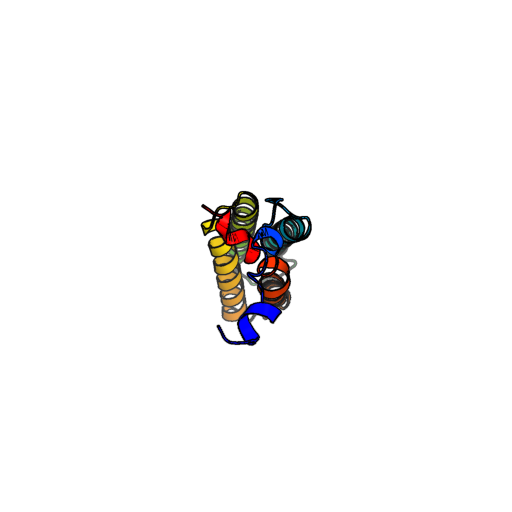020 -7.345 1.00 90.56 96 ASP A C 1
ATOM 785 O O . ASP A 1 96 ? 3.648 -7.173 -8.186 1.00 90.56 96 ASP A O 1
ATOM 789 N N . ILE A 1 97 ? 2.496 -7.959 -6.431 1.00 88.44 97 ILE A N 1
ATOM 790 C CA . ILE A 1 97 ? 3.246 -9.222 -6.323 1.00 88.44 97 ILE A CA 1
ATOM 791 C C . ILE A 1 97 ? 3.135 -10.044 -7.611 1.00 88.44 97 ILE A C 1
ATOM 793 O O . ILE A 1 97 ? 4.145 -10.498 -8.149 1.00 88.44 97 ILE A O 1
ATOM 797 N N . LEU A 1 98 ? 1.916 -10.246 -8.125 1.00 88.38 98 LEU A N 1
ATOM 798 C CA . LEU A 1 98 ? 1.709 -11.019 -9.354 1.00 88.38 98 LEU A CA 1
ATOM 799 C C . LEU A 1 98 ? 2.380 -10.366 -10.562 1.00 88.38 98 LEU A C 1
ATOM 801 O O . LEU A 1 98 ? 2.917 -11.065 -11.422 1.00 88.38 98 LEU A O 1
ATOM 805 N N . PHE A 1 99 ? 2.351 -9.037 -10.627 1.00 86.50 99 PHE A N 1
ATOM 806 C CA . PHE A 1 99 ? 2.964 -8.270 -11.696 1.00 86.50 99 PHE A CA 1
ATOM 807 C C . PHE A 1 99 ? 4.481 -8.468 -11.726 1.00 86.50 99 PHE A C 1
ATOM 809 O O . PHE A 1 99 ? 5.017 -8.843 -12.770 1.00 86.50 99 PHE A O 1
ATOM 816 N N . HIS A 1 100 ? 5.158 -8.324 -10.585 1.00 83.31 100 HIS A N 1
ATOM 817 C CA . HIS A 1 100 ? 6.601 -8.550 -10.489 1.00 83.31 100 HIS A CA 1
ATOM 818 C C . HIS A 1 100 ? 6.979 -10.010 -10.778 1.00 83.31 100 HIS A C 1
ATOM 820 O O . HIS A 1 100 ? 7.858 -10.260 -11.608 1.00 83.31 100 HIS A O 1
ATOM 826 N N . LEU A 1 101 ? 6.235 -10.975 -10.224 1.00 83.19 101 LEU A N 1
ATOM 827 C CA . LEU A 1 101 ? 6.445 -12.401 -10.504 1.00 83.19 101 LEU A CA 1
ATOM 828 C C . LEU A 1 101 ? 6.292 -12.733 -11.994 1.00 83.19 101 LEU A C 1
ATOM 830 O O . LEU A 1 101 ? 7.090 -13.495 -12.537 1.00 83.19 101 LEU A O 1
ATOM 834 N N . SER A 1 102 ? 5.303 -12.147 -12.678 1.00 79.88 102 SER A N 1
ATOM 835 C CA . SER A 1 102 ? 5.065 -12.392 -14.110 1.00 79.88 102 SER A CA 1
ATOM 836 C C . SER A 1 102 ? 6.224 -11.952 -15.010 1.00 79.88 102 SER A C 1
ATOM 838 O O . SER A 1 102 ? 6.380 -12.466 -16.116 1.00 79.88 102 SER A O 1
ATOM 840 N N . LEU A 1 103 ? 7.053 -11.028 -14.524 1.00 77.75 103 LEU A N 1
ATOM 841 C CA . LEU A 1 103 ? 8.222 -10.499 -15.222 1.00 77.75 103 LEU A CA 1
ATOM 842 C C . LEU A 1 103 ? 9.524 -11.198 -14.802 1.00 77.75 103 LEU A C 1
ATOM 844 O O . LEU A 1 103 ? 10.594 -10.838 -15.287 1.00 77.75 103 LEU A O 1
ATOM 848 N N . GLY A 1 104 ? 9.436 -12.209 -13.930 1.00 73.31 104 GLY A N 1
ATOM 849 C CA . GLY A 1 104 ? 10.586 -12.939 -13.397 1.00 73.31 10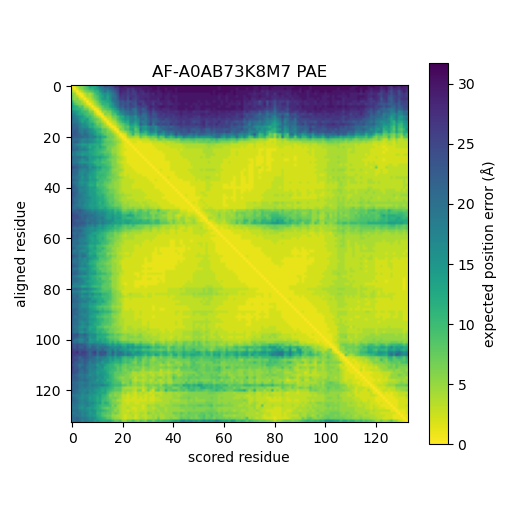4 GLY A CA 1
ATOM 850 C C . GLY A 1 104 ? 11.336 -12.190 -12.294 1.00 73.31 104 GLY A C 1
ATOM 851 O O . GLY A 1 104 ? 12.453 -12.579 -11.958 1.00 73.31 104 GLY A O 1
ATOM 852 N N . PHE A 1 105 ? 10.751 -11.125 -11.737 1.00 72.38 105 PHE A N 1
ATOM 853 C CA . PHE A 1 105 ? 11.310 -10.413 -10.595 1.00 72.38 105 PHE A CA 1
ATOM 854 C C . PHE A 1 105 ? 10.737 -10.989 -9.299 1.00 72.38 105 PHE A C 1
ATOM 856 O O . PHE A 1 105 ? 9.543 -10.885 -9.021 1.00 72.38 105 PHE A O 1
ATOM 863 N N . GLU A 1 106 ? 11.598 -11.596 -8.487 1.00 65.31 106 GLU A N 1
ATOM 864 C CA . GLU A 1 106 ? 11.253 -11.988 -7.122 1.00 65.31 106 GLU A CA 1
ATOM 865 C C . GLU A 1 106 ? 11.490 -10.798 -6.188 1.00 65.31 106 GLU A C 1
ATOM 867 O O . GLU A 1 106 ? 12.542 -10.668 -5.559 1.00 65.31 106 GLU A O 1
ATOM 872 N N . GLU A 1 107 ? 10.519 -9.888 -6.114 1.00 69.50 107 GLU A N 1
ATOM 873 C CA . GLU A 1 107 ? 10.580 -8.793 -5.149 1.00 69.50 107 GLU A CA 1
ATOM 874 C C . GLU A 1 107 ? 10.226 -9.301 -3.750 1.00 69.50 107 GLU A C 1
ATOM 876 O O . GLU A 1 107 ? 9.066 -9.337 -3.326 1.00 69.50 107 GLU A O 1
ATOM 881 N N . LEU A 1 108 ? 11.271 -9.687 -3.014 1.00 69.81 108 LEU A N 1
ATOM 882 C CA . LEU A 1 108 ? 11.191 -10.070 -1.606 1.00 69.81 108 LEU A CA 1
ATOM 883 C C . LEU A 1 108 ? 10.451 -9.008 -0.771 1.00 69.81 108 LEU A C 1
ATOM 885 O O . LEU A 1 108 ? 9.752 -9.349 0.181 1.00 69.81 108 LEU A O 1
ATOM 889 N N . ASP A 1 109 ? 10.548 -7.736 -1.160 1.00 70.00 109 ASP A N 1
ATOM 890 C CA . ASP A 1 109 ? 9.900 -6.603 -0.500 1.00 70.00 109 ASP A CA 1
ATOM 891 C C . ASP A 1 109 ? 8.369 -6.664 -0.582 1.00 70.00 109 ASP A C 1
ATOM 893 O O . ASP A 1 109 ? 7.688 -6.472 0.429 1.00 70.00 109 ASP A O 1
ATOM 897 N N . ALA A 1 110 ? 7.813 -7.007 -1.748 1.00 72.75 110 ALA A N 1
ATOM 898 C CA . ALA A 1 110 ? 6.371 -7.133 -1.943 1.00 72.75 110 ALA A CA 1
ATOM 899 C C . ALA A 1 110 ? 5.805 -8.346 -1.179 1.00 72.75 110 ALA A C 1
ATOM 901 O O . ALA A 1 110 ? 4.767 -8.253 -0.514 1.00 72.75 110 ALA A O 1
ATOM 902 N N . ILE A 1 111 ? 6.533 -9.469 -1.180 1.00 75.31 111 ILE A N 1
ATOM 903 C CA . 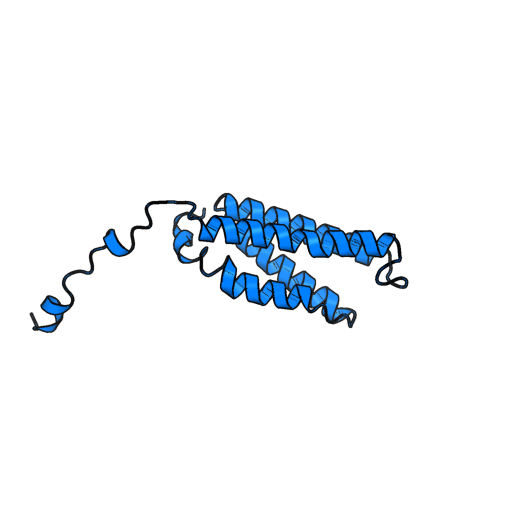ILE A 1 111 ? 6.179 -10.675 -0.413 1.00 75.31 111 ILE A CA 1
ATOM 904 C C . ILE A 1 111 ? 6.234 -10.395 1.097 1.00 75.31 111 ILE A C 1
ATOM 906 O O . ILE A 1 111 ? 5.290 -10.722 1.822 1.00 75.31 111 ILE A O 1
ATOM 910 N N . ASN A 1 112 ? 7.289 -9.734 1.580 1.00 77.88 112 ASN A N 1
ATOM 911 C CA . ASN A 1 112 ? 7.387 -9.272 2.968 1.00 77.88 112 ASN A CA 1
ATOM 912 C C . ASN A 1 112 ? 6.240 -8.318 3.325 1.00 77.88 112 ASN A C 1
ATOM 914 O O . ASN A 1 112 ? 5.667 -8.410 4.413 1.00 77.88 112 ASN A O 1
ATOM 918 N N . GLY A 1 113 ? 5.859 -7.455 2.384 1.00 80.31 113 GLY A N 1
ATOM 919 C CA . GLY A 1 113 ? 4.691 -6.592 2.475 1.00 80.31 113 GLY A CA 1
ATOM 920 C C . GLY A 1 113 ? 3.398 -7.343 2.752 1.00 80.31 113 GLY A C 1
ATOM 921 O O . GLY A 1 113 ? 2.617 -6.928 3.609 1.00 80.31 113 GLY A O 1
ATOM 922 N N . LEU A 1 114 ? 3.179 -8.472 2.079 1.00 82.88 114 LEU A N 1
ATOM 923 C CA . LEU A 1 114 ? 1.999 -9.310 2.289 1.00 82.88 114 LEU A CA 1
ATOM 924 C C . LEU A 1 114 ? 2.003 -9.970 3.669 1.00 82.88 114 LEU A C 1
ATOM 926 O O . LEU A 1 114 ? 0.990 -9.921 4.370 1.00 82.88 114 LEU A O 1
ATOM 930 N N . TYR A 1 115 ? 3.137 -10.537 4.090 1.00 82.12 115 TYR A N 1
ATOM 931 C CA . TYR A 1 115 ? 3.267 -11.149 5.416 1.00 82.12 115 TYR A CA 1
ATOM 932 C C . TYR A 1 115 ? 2.996 -10.148 6.538 1.00 82.12 115 TYR A C 1
ATOM 934 O O . TYR A 1 115 ? 2.238 -10.437 7.467 1.00 82.12 115 TYR A O 1
ATOM 942 N N . LEU A 1 116 ? 3.568 -8.952 6.442 1.00 83.81 116 LEU A N 1
ATOM 943 C CA . LEU A 1 116 ? 3.367 -7.895 7.426 1.00 83.81 116 LEU A CA 1
ATOM 944 C C . LEU A 1 116 ? 1.972 -7.270 7.319 1.00 83.81 116 LEU A C 1
ATOM 946 O O . LEU A 1 116 ? 1.382 -6.931 8.341 1.00 83.81 116 LEU A O 1
ATOM 950 N N . PHE A 1 117 ? 1.370 -7.178 6.135 1.00 86.00 117 PHE A N 1
ATOM 951 C CA . PHE A 1 117 ? -0.031 -6.776 6.028 1.00 86.00 117 PHE A CA 1
ATOM 952 C C . PHE A 1 117 ? -0.948 -7.760 6.772 1.00 86.00 117 PHE A C 1
ATOM 954 O O . PHE A 1 117 ? -1.773 -7.342 7.585 1.00 86.00 117 PHE A O 1
ATOM 961 N N . ILE A 1 118 ? -0.764 -9.066 6.580 1.00 85.12 118 ILE A N 1
ATOM 962 C CA . ILE A 1 118 ? -1.576 -10.088 7.252 1.00 85.12 118 ILE A CA 1
ATOM 963 C C . ILE A 1 118 ? -1.295 -10.119 8.763 1.00 85.12 118 ILE A C 1
ATOM 965 O O . ILE A 1 118 ? -2.228 -10.108 9.565 1.00 85.12 118 ILE A O 1
ATOM 969 N N . GLY A 1 119 ? -0.025 -10.133 9.171 1.00 81.62 119 GLY A N 1
ATOM 970 C CA . GLY A 1 119 ? 0.368 -10.299 10.573 1.00 81.62 119 GLY A CA 1
ATOM 971 C C . GLY A 1 119 ? 0.321 -9.017 11.410 1.00 81.62 119 GLY A C 1
ATOM 972 O O . GLY A 1 119 ? -0.107 -9.047 12.560 1.00 81.62 119 GLY A O 1
ATOM 973 N N . PHE A 1 120 ? 0.743 -7.884 10.851 1.00 83.44 120 PHE A N 1
ATOM 974 C CA . PHE A 1 120 ? 0.890 -6.613 11.568 1.00 83.44 120 PHE A CA 1
ATOM 975 C C . PHE A 1 120 ? -0.257 -5.633 11.299 1.00 83.44 120 PHE A C 1
ATOM 977 O O . PHE A 1 120 ? -0.616 -4.857 12.187 1.00 83.44 120 PHE A O 1
ATOM 984 N N . ALA A 1 121 ? -0.861 -5.652 10.106 1.00 84.62 121 ALA A N 1
ATOM 985 C CA . ALA A 1 121 ? -1.951 -4.731 9.784 1.00 84.62 121 ALA A CA 1
ATOM 986 C C . ALA A 1 121 ? -3.342 -5.312 10.068 1.00 84.62 121 ALA A C 1
ATOM 988 O O . ALA A 1 121 ? -4.142 -4.677 10.755 1.00 84.62 121 ALA A O 1
ATOM 989 N N . LEU A 1 122 ? -3.647 -6.526 9.603 1.00 89.69 122 LEU A N 1
ATOM 990 C CA . LEU A 1 122 ? -4.982 -7.102 9.787 1.00 89.69 122 LEU A CA 1
ATOM 991 C C . LEU A 1 122 ? -5.290 -7.429 11.252 1.00 89.69 122 LEU A C 1
ATOM 993 O O . LEU A 1 122 ? -6.427 -7.233 11.677 1.00 89.69 122 LEU A O 1
ATOM 997 N N . VAL A 1 123 ? -4.302 -7.848 12.047 1.00 89.62 123 VAL A N 1
ATOM 998 C CA . VAL A 1 123 ? -4.509 -8.194 13.466 1.00 89.62 123 VAL A CA 1
ATOM 999 C C . VAL A 1 123 ? -5.073 -7.010 14.279 1.00 89.62 123 VAL A C 1
ATOM 1001 O O . VAL A 1 123 ? -6.063 -7.207 14.985 1.00 89.62 123 VAL A O 1
ATOM 1004 N N . PRO A 1 124 ? -4.558 -5.769 14.160 1.00 89.31 124 PRO A N 1
ATOM 1005 C CA . PRO A 1 124 ? -5.185 -4.594 14.780 1.00 89.31 124 PRO A CA 1
ATOM 1006 C C . PRO A 1 124 ? -6.460 -4.081 14.094 1.00 89.31 124 PRO A C 1
ATOM 1008 O O . PRO A 1 124 ? -7.260 -3.392 14.736 1.00 89.31 124 PRO A O 1
ATOM 1011 N N . ILE A 1 125 ? -6.652 -4.366 12.801 1.00 90.12 125 ILE A N 1
ATOM 1012 C CA . ILE A 1 125 ? -7.793 -3.882 12.007 1.00 90.12 125 ILE A CA 1
ATOM 1013 C C . ILE A 1 125 ? -9.053 -4.736 12.232 1.00 90.12 125 ILE A C 1
ATOM 1015 O O . ILE A 1 125 ? -10.135 -4.179 12.427 1.00 90.12 125 ILE A O 1
ATOM 1019 N N . ILE A 1 126 ? -8.943 -6.069 12.248 1.00 88.88 126 ILE A N 1
ATOM 1020 C CA . ILE A 1 126 ? -10.082 -7.004 12.336 1.00 88.88 126 ILE A CA 1
ATOM 1021 C C . ILE A 1 126 ? -10.952 -6.765 13.584 1.00 88.88 126 ILE A C 1
ATOM 1023 O O . ILE A 1 126 ? -12.169 -6.632 13.433 1.00 88.88 126 ILE A O 1
ATOM 1027 N N . PRO A 1 127 ? -10.402 -6.606 14.807 1.00 86.31 127 PRO A N 1
ATOM 1028 C CA . PRO A 1 127 ? -11.210 -6.325 15.999 1.00 86.31 127 PRO A CA 1
ATOM 1029 C C . PRO A 1 127 ? -12.008 -5.015 15.907 1.00 86.31 127 PRO A C 1
ATOM 1031 O O . PRO A 1 127 ? -12.942 -4.780 16.675 1.00 86.31 127 PRO A O 1
ATOM 1034 N N . ARG A 1 128 ? -11.637 -4.138 14.967 1.00 87.88 128 ARG A N 1
ATOM 1035 C CA . ARG A 1 128 ? -12.224 -2.816 14.747 1.00 87.88 128 ARG A CA 1
ATOM 1036 C C . ARG A 1 128 ? -13.214 -2.790 13.593 1.00 87.88 128 ARG A C 1
ATOM 1038 O O . ARG A 1 128 ? -13.780 -1.730 13.345 1.00 87.88 128 ARG A O 1
ATOM 1045 N N . TRP A 1 129 ? -13.486 -3.923 12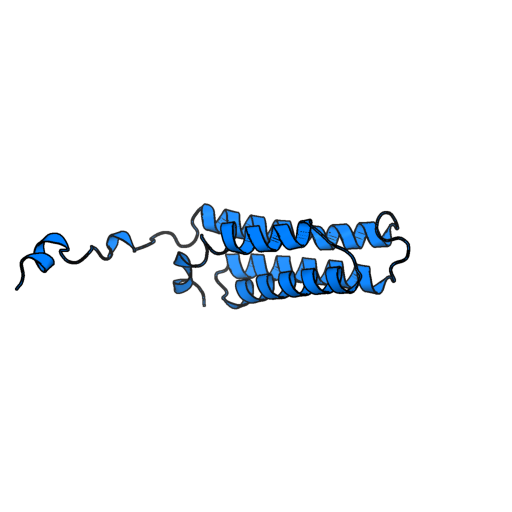.939 1.00 89.94 129 TRP A N 1
ATOM 1046 C CA . TRP A 1 129 ? -14.346 -3.996 11.752 1.00 89.94 129 TRP A CA 1
ATOM 1047 C C . TRP A 1 129 ? -15.740 -3.390 11.962 1.00 89.94 129 TRP A C 1
ATOM 1049 O O . TRP A 1 129 ? -16.306 -2.809 11.043 1.00 89.94 129 TRP A O 1
ATOM 1059 N N . LYS A 1 130 ? -16.264 -3.433 13.198 1.00 88.19 130 LYS A N 1
ATOM 1060 C CA . LYS A 1 130 ? -17.541 -2.799 13.581 1.00 88.19 130 LYS A CA 1
ATOM 1061 C C . LYS A 1 130 ? -17.585 -1.281 13.365 1.00 88.19 130 LYS A C 1
ATOM 1063 O O . LYS A 1 130 ? -18.666 -0.716 13.267 1.00 88.19 130 LYS A O 1
ATOM 1068 N N . PHE A 1 131 ? -16.429 -0.619 13.350 1.00 87.88 131 PHE A N 1
ATOM 1069 C CA . PHE A 1 131 ? -16.322 0.820 13.117 1.00 87.88 131 PHE A CA 1
ATOM 1070 C C . PHE A 1 131 ? -16.233 1.168 11.632 1.00 87.88 131 PHE A C 1
ATOM 1072 O O . PHE A 1 131 ? -16.304 2.349 11.297 1.00 87.88 131 PHE A O 1
ATOM 1079 N N . PHE A 1 132 ? -16.053 0.169 10.763 1.00 90.94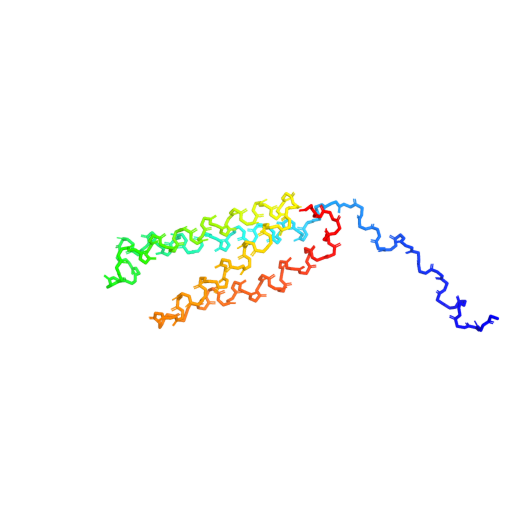 132 PHE A N 1
ATOM 1080 C CA . PHE A 1 132 ? -15.937 0.392 9.336 1.00 90.94 132 PHE A CA 1
ATOM 1081 C C . PHE A 1 132 ? -17.312 0.509 8.677 1.00 90.94 132 PHE A C 1
ATOM 1083 O O . PHE A 1 132 ? -18.164 -0.373 8.833 1.00 90.94 132 PHE A O 1
ATOM 1090 N N . ASN A 1 133 ? -17.482 1.566 7.882 1.00 86.00 133 ASN A N 1
ATOM 1091 C CA . ASN A 1 133 ? -18.638 1.754 7.007 1.00 86.00 133 ASN A CA 1
ATOM 1092 C C . ASN A 1 133 ? -18.390 1.062 5.666 1.00 86.00 133 ASN A C 1
ATOM 1094 O O . ASN A 1 133 ? -17.321 1.294 5.048 1.00 86.00 133 ASN A O 1
#

Solvent-accessible surface area (backbone atoms only — not comparable to full-atom values): 7127 Å² total; per-residue (Å²): 133,68,79,68,58,69,79,58,50,79,70,63,68,67,85,72,57,76,81,66,90,78,44,69,61,38,50,51,24,31,52,50,43,32,54,58,14,48,52,38,30,50,51,15,54,37,28,77,70,47,76,38,67,71,86,60,58,71,68,60,28,53,48,30,32,50,46,11,51,47,18,31,53,10,19,56,32,37,70,70,32,30,50,65,13,52,51,44,23,55,52,38,54,50,50,52,44,53,53,37,47,76,72,73,41,84,56,62,66,52,55,50,48,49,54,44,42,58,64,54,28,41,61,49,42,59,86,45,49,89,70,39,95

Nearest PDB structures (foldseek):
  3lmf-assembly1_A  TM=5.967E-01  e=3.987E+00  Nitrosospira multiformis ATCC 25196
  3kaw-assembly1_A  TM=5.801E-01  e=6.554E+00  Pseudomonas aeruginosa

pLDDT: mean 84.3, std 13.24, range [48.84, 98.12]

Mean predicted aligned error: 8.0 Å

Secondary structure (DSSP, 8-state):
--THHHHTTT--GGGG----SS-HHHHHHHHHHHHHHHHHHHHHHHHHTTSS-TTS-HHHHHHHHHHHHHHHHHHHHHHTT-HHHHHHHHHHHHHHHHHHHHTT---HHHHHHHHHIIIIIIHHHGGGGGG--

Radius of gyration: 19.88 Å; Cα contacts (8 Å, |Δi|>4): 136; chains: 1; bounding box: 48×34×59 Å

Sequence (133 aa):
MSSDEEIFGKRPKEYFEVKEKKSIPFILSCIYMGFMGFIPIFLGILGFMKIYFPGAPSWFFILNIILGIVMIIGSISTYYFKKWGVFLFGLTLFVDILFHLSLGFEELDAINGLYLFIGFALVPIIPRWKFFN